Protein AF-A0A8B2NW08-F1 (afdb_monomer_lite)

Structure (mmCIF, N/CA/C/O backbone):
data_AF-A0A8B2NW08-F1
#
_entry.id   AF-A0A8B2NW08-F1
#
loop_
_atom_site.group_PDB
_atom_site.id
_atom_site.type_symbol
_atom_site.label_atom_id
_atom_site.label_alt_id
_atom_site.label_comp_id
_atom_site.label_asym_id
_atom_site.label_entity_id
_atom_site.label_seq_id
_atom_site.pdbx_PDB_ins_code
_atom_site.Cartn_x
_atom_site.Cartn_y
_atom_site.Cartn_z
_atom_site.occupancy
_atom_site.B_iso_or_equiv
_atom_site.auth_seq_id
_atom_site.auth_comp_id
_atom_site.auth_asym_id
_atom_site.auth_atom_id
_atom_site.pdbx_PDB_model_num
ATOM 1 N N . MET A 1 1 ? 3.031 16.429 15.777 1.00 38.69 1 MET A N 1
ATOM 2 C CA . MET A 1 1 ? 2.760 16.915 14.407 1.00 38.69 1 MET A CA 1
ATOM 3 C C . MET A 1 1 ? 1.998 18.223 14.538 1.00 38.69 1 MET A C 1
ATOM 5 O O . MET A 1 1 ? 1.049 18.241 15.316 1.00 38.69 1 MET A O 1
ATOM 9 N N . ALA A 1 2 ? 2.446 19.317 13.915 1.00 30.73 2 ALA A N 1
ATOM 10 C CA . ALA A 1 2 ? 1.766 20.604 14.062 1.00 30.73 2 ALA A CA 1
ATOM 11 C C . ALA A 1 2 ? 0.424 20.598 13.294 1.00 30.73 2 ALA A C 1
ATOM 13 O O . ALA A 1 2 ? 0.295 19.863 12.314 1.00 30.73 2 ALA A O 1
ATOM 14 N N . PRO A 1 3 ? -0.575 21.415 13.675 1.00 35.44 3 PRO A N 1
ATOM 15 C CA . PRO A 1 3 ? -1.883 21.453 13.004 1.00 35.44 3 PRO A CA 1
ATOM 16 C C . PRO A 1 3 ? -1.798 21.727 11.491 1.00 35.44 3 PRO A C 1
ATOM 18 O O . PRO A 1 3 ? -2.549 21.152 10.706 1.00 35.44 3 PRO A O 1
ATOM 21 N N . ALA A 1 4 ? -0.831 22.549 11.067 1.00 31.50 4 ALA A N 1
ATOM 22 C CA . ALA A 1 4 ? -0.558 22.835 9.658 1.00 31.50 4 ALA A CA 1
ATOM 23 C C . ALA A 1 4 ? -0.001 21.617 8.893 1.00 31.50 4 ALA A C 1
ATOM 25 O O . ALA A 1 4 ? -0.299 21.440 7.712 1.00 31.50 4 ALA A O 1
ATOM 26 N N . ASP A 1 5 ? 0.747 20.743 9.572 1.00 31.22 5 ASP A N 1
ATOM 27 C CA . ASP A 1 5 ? 1.263 19.504 8.988 1.00 31.22 5 ASP A CA 1
ATOM 28 C C . ASP A 1 5 ? 0.150 18.472 8.805 1.00 31.22 5 ASP A C 1
ATOM 30 O O . ASP A 1 5 ? 0.181 17.738 7.829 1.00 31.22 5 ASP A O 1
ATOM 34 N N . VAL A 1 6 ? -0.867 18.446 9.678 1.00 34.44 6 VAL A N 1
ATOM 35 C CA . VAL A 1 6 ? -2.047 17.566 9.546 1.00 34.44 6 VAL A CA 1
ATOM 36 C C . VAL A 1 6 ? -2.907 17.971 8.342 1.00 34.44 6 VAL A C 1
ATOM 38 O O . VAL A 1 6 ? -3.336 17.111 7.576 1.00 34.44 6 VAL A O 1
ATOM 41 N N . ALA A 1 7 ? -3.109 19.275 8.122 1.00 36.41 7 ALA A N 1
ATOM 42 C CA . ALA A 1 7 ? -3.845 19.790 6.963 1.00 36.41 7 ALA A CA 1
ATOM 43 C C . ALA A 1 7 ? -3.084 19.560 5.645 1.00 36.41 7 ALA A C 1
ATOM 45 O O . ALA A 1 7 ? -3.667 19.130 4.648 1.00 36.41 7 ALA A O 1
ATOM 46 N N . ARG A 1 8 ? -1.762 19.771 5.655 1.00 37.62 8 ARG A N 1
ATOM 47 C CA . ARG A 1 8 ? -0.881 19.495 4.512 1.00 37.62 8 ARG A CA 1
ATOM 48 C C . ARG A 1 8 ? -0.748 17.993 4.238 1.00 37.62 8 ARG A C 1
ATOM 50 O O . ARG A 1 8 ? -0.695 17.600 3.077 1.00 37.62 8 ARG A O 1
ATOM 57 N N . TRP A 1 9 ? -0.740 17.158 5.280 1.00 39.47 9 TRP A N 1
ATOM 58 C CA . TRP A 1 9 ? -0.785 15.695 5.196 1.00 39.47 9 TRP A CA 1
ATOM 59 C C . TRP A 1 9 ? -2.119 15.214 4.617 1.00 39.47 9 TRP A C 1
ATOM 61 O O . TRP A 1 9 ? -2.099 14.373 3.730 1.00 39.47 9 TRP A O 1
ATOM 71 N N . GLY A 1 10 ? -3.246 15.812 5.022 1.00 53.81 10 GLY A N 1
ATOM 72 C CA . GLY A 1 10 ? -4.583 15.520 4.493 1.00 53.81 10 GLY A CA 1
ATOM 73 C C . GLY A 1 10 ? -4.808 15.955 3.038 1.00 53.81 10 GLY A C 1
ATOM 74 O O . GLY A 1 10 ? -5.428 15.228 2.271 1.00 53.81 10 GLY A O 1
ATOM 75 N N . GLN A 1 11 ? -4.279 17.112 2.620 1.00 50.72 11 GLN A N 1
ATOM 76 C CA . GLN A 1 11 ? -4.339 17.550 1.216 1.00 50.72 11 GLN A CA 1
ATOM 77 C C . GLN A 1 11 ? -3.408 16.734 0.317 1.00 50.72 11 GLN A C 1
ATOM 79 O O . GLN A 1 11 ? -3.780 16.365 -0.793 1.00 50.72 11 GLN A O 1
ATOM 84 N N . ARG A 1 12 ? -2.197 16.429 0.793 1.00 54.41 12 ARG A N 1
ATOM 85 C CA . ARG A 1 12 ? -1.224 15.646 0.029 1.00 54.41 12 ARG A CA 1
ATOM 86 C C . ARG A 1 12 ? -1.639 14.176 -0.065 1.00 54.41 12 ARG A C 1
ATOM 88 O O . ARG A 1 12 ? -1.454 13.593 -1.123 1.00 54.41 12 ARG A O 1
ATOM 95 N N . SER A 1 13 ? -2.257 13.602 0.972 1.00 58.59 13 SER A N 1
ATOM 96 C CA . SER A 1 13 ? -2.839 12.255 0.908 1.00 58.59 13 SER A CA 1
ATOM 97 C C . SER A 1 13 ? -4.054 12.190 -0.014 1.00 58.59 13 SER A C 1
ATOM 99 O O . SER A 1 13 ? -4.146 11.247 -0.788 1.00 58.59 13 SER A O 1
ATOM 101 N N . ALA A 1 14 ? -4.928 13.203 -0.019 1.00 66.62 14 ALA A N 1
ATOM 102 C CA . ALA A 1 14 ? -6.047 13.274 -0.960 1.00 66.62 14 ALA A CA 1
ATOM 103 C C . ALA A 1 14 ? -5.579 13.348 -2.424 1.00 66.62 14 ALA A C 1
ATOM 105 O O . ALA A 1 14 ? -6.162 12.692 -3.282 1.00 66.62 14 ALA A O 1
ATOM 106 N N . LEU A 1 15 ? -4.504 14.095 -2.708 1.00 68.19 15 LEU A N 1
ATOM 107 C CA . LEU A 1 15 ? -3.906 14.145 -4.046 1.00 68.19 15 LEU A CA 1
ATOM 108 C C . LEU A 1 15 ? -3.293 12.798 -4.453 1.00 68.19 15 LEU A C 1
ATOM 110 O O . LEU A 1 15 ? -3.523 12.357 -5.572 1.00 68.19 15 LEU A O 1
ATOM 114 N N . VAL A 1 16 ? -2.576 12.123 -3.547 1.00 76.88 16 VAL A N 1
ATOM 115 C CA . VAL A 1 16 ? -2.022 10.782 -3.814 1.00 76.88 16 VAL A CA 1
ATOM 116 C C . VAL A 1 16 ? -3.133 9.747 -4.025 1.00 76.88 16 VAL A C 1
ATOM 118 O O . VAL A 1 16 ? -3.048 8.941 -4.946 1.00 76.88 16 VAL A O 1
ATOM 121 N N . LEU A 1 17 ? -4.203 9.789 -3.226 1.00 74.00 17 LEU A N 1
ATOM 122 C CA . LEU A 1 17 ? -5.367 8.912 -3.382 1.00 74.00 17 LEU A CA 1
ATOM 123 C C . LEU A 1 17 ? -6.061 9.138 -4.729 1.00 74.00 17 LEU A C 1
ATOM 125 O O . LEU A 1 17 ? -6.296 8.177 -5.454 1.00 74.00 17 LEU A O 1
ATOM 129 N N . ALA A 1 18 ? -6.326 10.397 -5.090 1.00 78.31 18 ALA A N 1
ATOM 130 C CA . ALA A 1 18 ? -6.934 10.746 -6.372 1.00 78.31 18 ALA A CA 1
ATOM 131 C C . ALA A 1 18 ? -6.056 10.320 -7.560 1.00 78.31 18 ALA A C 1
ATOM 133 O O . ALA A 1 18 ? -6.568 9.813 -8.555 1.00 78.31 18 ALA A O 1
ATOM 134 N N . GLU A 1 19 ? -4.734 10.474 -7.448 1.00 82.69 19 GLU A N 1
ATOM 135 C CA . GLU A 1 19 ? -3.788 10.015 -8.465 1.00 82.69 19 GLU A CA 1
ATOM 136 C C . GLU A 1 19 ? -3.782 8.482 -8.585 1.00 82.69 19 GLU A C 1
ATOM 138 O O . GLU A 1 19 ? -3.827 7.945 -9.690 1.00 82.69 19 GLU A O 1
ATOM 143 N N . HIS A 1 20 ? -3.797 7.754 -7.465 1.00 82.69 20 HIS A N 1
ATOM 144 C CA . HIS A 1 20 ? -3.900 6.293 -7.466 1.00 82.69 20 HIS A CA 1
ATOM 145 C C . HIS A 1 20 ? -5.223 5.795 -8.057 1.00 82.69 20 HIS A C 1
ATOM 147 O O . HIS A 1 20 ? -5.230 4.804 -8.792 1.00 82.69 20 HIS A O 1
ATOM 153 N N . GLU A 1 21 ? -6.336 6.462 -7.748 1.00 82.19 21 GLU A N 1
ATOM 154 C CA . GLU A 1 21 ? -7.644 6.156 -8.326 1.00 82.19 21 GLU A CA 1
ATOM 155 C C . GLU A 1 21 ? -7.659 6.391 -9.834 1.00 82.19 21 GLU A C 1
ATOM 157 O O . GLU A 1 21 ? -8.164 5.541 -10.569 1.00 82.19 21 GLU A O 1
ATOM 162 N N . GLU A 1 22 ? -7.068 7.490 -10.305 1.00 85.44 22 GLU A N 1
ATOM 163 C CA . GLU A 1 22 ? -6.968 7.773 -11.735 1.00 85.44 22 GLU A CA 1
ATOM 164 C C . GLU A 1 22 ? -6.144 6.709 -12.457 1.00 85.44 22 GLU A C 1
ATOM 166 O O . GLU A 1 22 ? -6.624 6.107 -13.416 1.00 85.44 22 GLU A O 1
ATOM 171 N N . ILE A 1 23 ? -4.969 6.361 -11.927 1.00 85.94 23 ILE A N 1
ATOM 172 C CA . ILE A 1 23 ? -4.139 5.277 -12.471 1.00 85.94 23 ILE A CA 1
ATOM 173 C C . ILE A 1 23 ? -4.929 3.961 -12.540 1.00 85.94 23 ILE A C 1
ATOM 175 O O . ILE A 1 23 ? -4.839 3.217 -13.522 1.00 85.94 23 ILE A O 1
ATOM 179 N N . ALA A 1 24 ? -5.716 3.651 -11.506 1.00 81.88 24 ALA A N 1
ATOM 180 C CA . ALA A 1 24 ? -6.544 2.452 -11.486 1.00 81.88 24 ALA A CA 1
ATOM 181 C C . ALA A 1 24 ? -7.665 2.496 -12.543 1.00 81.88 24 ALA A C 1
ATOM 183 O O . ALA A 1 24 ? -7.927 1.466 -13.176 1.00 81.88 24 ALA A O 1
ATOM 184 N N . ARG A 1 25 ? -8.297 3.660 -12.766 1.00 84.06 25 ARG A N 1
ATOM 185 C CA . ARG A 1 25 ? -9.305 3.876 -13.820 1.00 84.06 25 ARG A CA 1
ATOM 186 C C . ARG A 1 25 ? -8.709 3.713 -15.214 1.00 84.06 25 ARG A C 1
ATOM 188 O O . ARG A 1 25 ? -9.240 2.938 -16.008 1.00 84.06 25 ARG A O 1
ATOM 195 N N . GLU A 1 26 ? -7.582 4.361 -15.488 1.00 85.81 26 GLU A N 1
ATOM 196 C CA . GLU A 1 26 ? -6.872 4.266 -16.769 1.00 85.81 26 GLU A CA 1
ATOM 197 C C . GLU A 1 26 ? -6.441 2.824 -17.073 1.00 85.81 26 GLU A C 1
ATOM 199 O O . GLU A 1 26 ? -6.591 2.332 -18.193 1.00 85.81 26 GLU A O 1
ATOM 204 N N . ALA A 1 27 ? -5.921 2.106 -16.070 1.00 82.88 27 ALA A N 1
ATOM 205 C CA . ALA A 1 27 ? -5.564 0.697 -16.215 1.00 82.88 27 ALA A CA 1
ATOM 206 C C . ALA A 1 27 ? -6.798 -0.192 -16.458 1.00 82.88 27 ALA A C 1
ATOM 208 O O . ALA A 1 27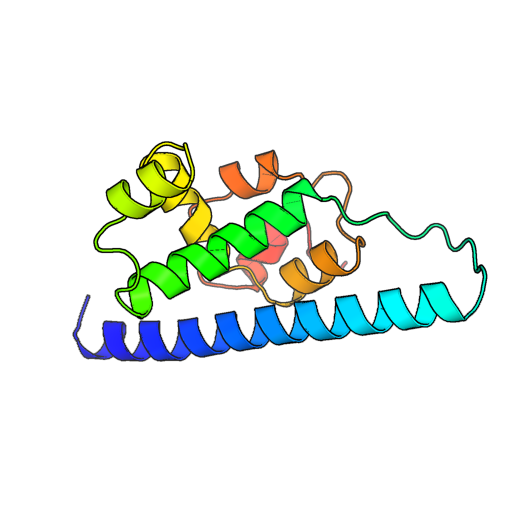 ? -6.711 -1.189 -17.173 1.00 82.88 27 ALA A O 1
ATOM 209 N N . ALA A 1 28 ? -7.953 0.123 -15.866 1.00 83.06 28 ALA A N 1
ATOM 210 C CA . ALA A 1 28 ? -9.198 -0.599 -16.127 1.00 83.06 28 ALA A CA 1
ATOM 211 C C . ALA A 1 28 ? -9.733 -0.344 -17.549 1.00 83.06 28 ALA A C 1
ATOM 213 O O . ALA A 1 28 ? -10.111 -1.310 -18.211 1.00 83.06 28 ALA A O 1
ATOM 214 N N . SER A 1 29 ? -9.697 0.906 -18.037 1.00 82.62 29 SER A N 1
ATOM 215 C CA . SER A 1 29 ? -10.117 1.258 -19.407 1.00 82.62 29 SER A CA 1
ATOM 216 C C . SER A 1 29 ? -9.279 0.524 -20.447 1.00 82.62 29 SER A C 1
ATOM 218 O O . SER A 1 29 ? -9.826 -0.190 -21.284 1.00 82.62 29 SER A O 1
ATOM 220 N N . ARG A 1 30 ? -7.944 0.577 -20.314 1.00 84.69 30 ARG A N 1
ATOM 221 C CA . ARG A 1 30 ? -7.024 -0.117 -21.230 1.00 84.69 30 ARG A CA 1
ATOM 222 C C . ARG A 1 30 ? -7.272 -1.624 -21.284 1.00 84.69 30 ARG A C 1
ATOM 224 O O . ARG A 1 30 ? -7.253 -2.208 -22.360 1.00 84.69 30 ARG A O 1
ATOM 231 N N . ARG A 1 31 ? -7.549 -2.266 -20.141 1.00 79.88 31 ARG A N 1
ATOM 232 C CA . ARG A 1 31 ? -7.900 -3.700 -20.114 1.00 79.88 31 ARG A CA 1
ATOM 233 C C . ARG A 1 31 ? -9.231 -3.984 -20.805 1.00 79.88 31 ARG A C 1
ATOM 235 O O . ARG A 1 31 ? -9.352 -5.001 -21.478 1.00 79.88 31 ARG A O 1
ATOM 242 N N . GLN A 1 32 ? -10.225 -3.112 -20.636 1.00 78.88 32 GLN A N 1
ATOM 243 C CA . GLN A 1 32 ? -11.515 -3.254 -21.308 1.00 78.88 32 GLN A CA 1
ATOM 244 C C . GLN A 1 32 ? -11.382 -3.084 -22.828 1.00 78.88 32 GLN A C 1
ATOM 246 O O . GLN A 1 32 ? -12.022 -3.822 -23.572 1.00 78.88 32 GLN A O 1
ATOM 251 N N . GLU A 1 33 ? -10.564 -2.136 -23.280 1.00 81.12 33 GLU A N 1
ATOM 252 C CA . GLU A 1 33 ? -10.249 -1.912 -24.694 1.00 81.12 33 GLU A CA 1
ATOM 253 C C . GLU A 1 33 ? -9.508 -3.114 -25.292 1.00 81.12 33 GLU A C 1
ATOM 255 O O . GLU A 1 33 ? -9.986 -3.692 -26.264 1.00 81.12 33 GLU A O 1
ATOM 260 N N . ALA A 1 34 ? -8.441 -3.591 -24.641 1.00 76.44 34 ALA A N 1
ATOM 261 C CA . ALA A 1 34 ? -7.700 -4.777 -25.079 1.00 76.44 34 ALA A CA 1
ATOM 262 C C . ALA A 1 34 ? -8.583 -6.039 -25.155 1.00 76.44 34 ALA A C 1
ATOM 264 O O . ALA A 1 34 ? -8.476 -6.818 -26.097 1.00 76.44 34 ALA A O 1
ATOM 265 N N . ALA A 1 35 ? -9.505 -6.224 -24.202 1.00 76.12 35 ALA A N 1
ATOM 266 C CA . ALA A 1 35 ? -10.454 -7.339 -24.222 1.00 76.12 35 ALA A CA 1
ATOM 267 C C . ALA A 1 35 ? -11.478 -7.251 -25.372 1.00 76.12 35 ALA A C 1
ATOM 269 O O . ALA A 1 35 ? -12.029 -8.274 -25.774 1.00 76.12 35 ALA A O 1
ATOM 270 N N . ARG A 1 36 ? -11.761 -6.047 -25.890 1.00 78.81 36 ARG A N 1
ATOM 271 C CA . ARG A 1 36 ? -12.651 -5.841 -27.046 1.00 78.81 36 ARG A CA 1
ATOM 272 C C . ARG A 1 36 ? -11.946 -6.073 -28.379 1.00 78.81 36 ARG A C 1
ATOM 274 O O . ARG A 1 36 ? -12.617 -6.438 -29.338 1.00 78.81 36 ARG A O 1
ATOM 281 N N . GLU A 1 37 ? -10.640 -5.835 -28.441 1.00 74.00 37 GLU A N 1
ATOM 282 C CA . GLU A 1 37 ? -9.885 -5.799 -29.698 1.00 74.00 37 GLU A CA 1
ATOM 283 C C . GLU A 1 37 ? -9.380 -7.175 -30.165 1.00 74.00 37 GLU A C 1
ATOM 285 O O . GLU A 1 37 ? -8.916 -7.289 -31.292 1.00 74.00 37 GLU A O 1
ATOM 290 N N . GLY A 1 38 ? -9.573 -8.235 -29.367 1.00 60.44 38 GLY A N 1
ATOM 291 C CA . GLY A 1 38 ? -9.368 -9.623 -29.796 1.00 60.44 38 GLY A CA 1
ATOM 292 C C . GLY A 1 38 ? -7.908 -9.948 -30.125 1.00 60.44 38 GLY A C 1
ATOM 293 O O . GLY A 1 38 ? -7.522 -9.964 -31.286 1.00 60.44 38 GLY A O 1
ATOM 294 N N . ASP A 1 39 ? -7.138 -10.254 -29.080 1.00 59.22 39 ASP A N 1
ATOM 295 C CA . ASP A 1 39 ? -5.777 -10.808 -29.091 1.00 59.22 39 ASP A CA 1
ATOM 296 C C . ASP A 1 39 ? -4.667 -9.983 -29.768 1.00 59.22 39 ASP A C 1
ATOM 298 O O . ASP A 1 39 ? -4.413 -10.036 -30.969 1.00 59.22 39 ASP A O 1
ATOM 302 N N . VAL A 1 40 ? -3.845 -9.375 -28.910 1.00 52.62 40 VAL A N 1
ATOM 303 C CA . VAL A 1 40 ? -2.395 -9.415 -29.100 1.00 52.62 40 VAL A CA 1
ATOM 304 C C . VAL A 1 40 ? -1.822 -10.114 -27.870 1.00 52.62 40 VAL A C 1
ATOM 306 O O . VAL A 1 40 ? -1.752 -9.508 -26.798 1.00 52.62 40 VAL A O 1
ATOM 309 N N . GLU A 1 41 ? -1.386 -11.371 -28.026 1.00 48.69 41 GLU A N 1
ATOM 310 C CA . GLU A 1 41 ? -0.358 -12.001 -27.182 1.00 48.69 41 GLU A CA 1
ATOM 311 C C . GLU A 1 41 ? 0.926 -11.165 -27.298 1.00 48.69 41 GLU A C 1
ATOM 313 O O . GLU A 1 41 ? 1.910 -11.504 -27.946 1.00 48.69 41 GLU A O 1
ATOM 318 N N . THR A 1 42 ? 0.903 -9.991 -26.688 1.00 48.47 42 THR A N 1
ATOM 319 C CA . THR A 1 42 ? 2.119 -9.428 -26.130 1.00 48.47 42 THR A CA 1
ATOM 320 C C . THR A 1 42 ? 2.393 -10.270 -24.890 1.00 48.47 42 THR A C 1
ATOM 322 O O . THR A 1 42 ? 1.445 -10.726 -24.250 1.00 48.47 42 THR A O 1
ATOM 325 N N . GLU A 1 43 ? 3.655 -10.519 -24.546 1.00 49.12 43 GLU A N 1
ATOM 326 C CA . GLU A 1 43 ? 4.063 -11.039 -23.233 1.00 49.12 43 GLU A CA 1
ATOM 327 C C . GLU A 1 43 ? 3.632 -10.039 -22.137 1.00 49.12 43 GLU A C 1
ATOM 329 O O . GLU A 1 43 ? 4.447 -9.378 -21.494 1.00 49.12 43 GLU A O 1
ATOM 334 N N . GLN A 1 44 ? 2.325 -9.827 -21.984 1.00 51.53 44 GLN A N 1
ATOM 335 C CA . GLN A 1 44 ? 1.734 -8.881 -21.069 1.00 51.53 44 GLN A CA 1
ATOM 336 C C . GLN A 1 44 ? 1.901 -9.503 -19.708 1.00 51.53 44 GLN A C 1
ATOM 338 O O . GLN A 1 44 ? 1.195 -10.438 -19.326 1.00 51.53 44 GLN A O 1
ATOM 343 N N . ALA A 1 45 ? 2.908 -8.996 -19.009 1.00 61.28 45 ALA A N 1
ATOM 344 C CA . ALA A 1 45 ? 3.142 -9.262 -17.615 1.00 61.28 45 ALA A CA 1
ATOM 345 C C . ALA A 1 45 ? 1.794 -9.161 -16.882 1.00 61.28 45 ALA A C 1
ATOM 347 O O . ALA A 1 45 ? 1.178 -8.100 -16.793 1.00 61.28 45 ALA A O 1
ATOM 348 N N . SER A 1 46 ? 1.268 -10.319 -16.483 1.00 70.88 46 SER A N 1
ATOM 349 C CA . SER A 1 46 ? -0.059 -10.402 -15.889 1.00 70.88 46 SER A CA 1
ATOM 350 C C . SER A 1 46 ? -0.015 -9.698 -14.534 1.00 70.88 46 SER A C 1
ATOM 352 O O . SER A 1 46 ? 0.826 -10.052 -13.700 1.00 70.88 46 SER A O 1
ATOM 354 N N . PRO A 1 47 ? -0.876 -8.695 -14.286 1.00 80.75 47 PRO A N 1
ATOM 355 C CA . PRO A 1 47 ? -0.861 -7.980 -13.021 1.00 80.75 47 PRO A CA 1
ATOM 356 C C . PRO A 1 47 ? -1.077 -8.930 -11.845 1.00 80.75 47 PRO A C 1
ATOM 358 O O . PRO A 1 47 ? -2.032 -9.707 -11.848 1.00 80.75 47 PRO A O 1
ATOM 361 N N . ASP A 1 48 ? -0.212 -8.865 -10.829 1.00 88.75 48 ASP A N 1
ATOM 362 C CA . ASP A 1 48 ? -0.355 -9.720 -9.651 1.00 88.75 48 ASP A CA 1
ATOM 363 C C . ASP A 1 48 ? -1.593 -9.266 -8.854 1.00 88.75 48 ASP A C 1
ATOM 365 O O . ASP A 1 48 ? -1.611 -8.149 -8.311 1.00 88.75 48 ASP A O 1
ATOM 369 N N . PRO A 1 49 ? -2.638 -10.109 -8.742 1.00 90.06 49 PRO A N 1
ATOM 370 C CA . PRO A 1 49 ? -3.872 -9.739 -8.060 1.00 90.06 49 PRO A CA 1
ATOM 371 C C . PRO A 1 49 ? -3.648 -9.425 -6.575 1.00 90.06 49 PRO A C 1
ATOM 373 O O . PRO A 1 49 ? -4.394 -8.629 -6.000 1.00 90.06 49 PRO A O 1
ATOM 376 N N . HIS A 1 50 ? -2.613 -9.989 -5.945 1.00 92.62 50 HIS A N 1
ATOM 377 C CA . HIS A 1 50 ? -2.284 -9.706 -4.551 1.00 92.62 50 HIS A CA 1
ATOM 378 C C . HIS A 1 50 ? -1.674 -8.317 -4.383 1.00 92.62 50 HIS A C 1
ATOM 380 O O . HIS A 1 50 ? -2.004 -7.631 -3.415 1.00 92.62 50 HIS A O 1
ATOM 386 N N . LEU A 1 51 ? -0.825 -7.877 -5.319 1.00 93.38 51 LEU A N 1
ATOM 387 C CA . LEU A 1 51 ? -0.279 -6.517 -5.318 1.00 93.38 51 LEU A CA 1
ATOM 388 C C . LEU A 1 51 ? -1.386 -5.486 -5.521 1.00 93.38 51 LEU A C 1
ATOM 390 O O . LEU A 1 51 ? -1.485 -4.529 -4.754 1.00 93.38 51 LEU A O 1
ATOM 394 N N . ILE A 1 52 ? -2.257 -5.717 -6.508 1.00 92.75 52 ILE A N 1
ATOM 395 C CA . ILE A 1 52 ? -3.399 -4.838 -6.780 1.00 92.75 52 ILE A CA 1
ATOM 396 C C . ILE A 1 52 ? -4.300 -4.743 -5.550 1.00 92.75 52 ILE A C 1
ATOM 398 O O . ILE A 1 52 ? -4.671 -3.640 -5.141 1.00 92.75 52 ILE A O 1
ATOM 402 N N . LYS A 1 53 ? -4.642 -5.887 -4.942 1.00 93.81 53 LYS A N 1
ATOM 403 C CA . LYS A 1 53 ? -5.466 -5.920 -3.732 1.00 93.81 53 LYS A CA 1
ATOM 404 C C . LYS A 1 53 ? -4.810 -5.138 -2.599 1.00 93.81 53 LYS A C 1
ATOM 406 O O . LYS A 1 53 ? -5.483 -4.333 -1.969 1.00 93.81 53 LYS A O 1
ATOM 411 N N . LEU A 1 54 ? -3.510 -5.323 -2.379 1.00 94.88 54 LEU A N 1
ATOM 412 C CA . LEU A 1 54 ? -2.783 -4.653 -1.305 1.00 94.88 54 LEU A CA 1
ATOM 413 C C . LEU A 1 54 ? -2.777 -3.127 -1.476 1.00 94.88 54 LEU A C 1
ATOM 415 O O . LEU A 1 54 ? -3.048 -2.408 -0.518 1.00 94.88 54 LEU A O 1
ATOM 419 N N . VAL A 1 55 ? -2.536 -2.631 -2.695 1.00 93.81 55 VAL A N 1
ATOM 420 C CA . VAL A 1 55 ? -2.607 -1.193 -3.002 1.00 93.81 55 VAL A CA 1
ATOM 421 C C . VAL A 1 55 ? -4.034 -0.671 -2.823 1.00 93.81 55 VAL A C 1
ATOM 423 O O . VAL A 1 55 ? -4.239 0.385 -2.229 1.00 93.81 55 VAL A O 1
ATOM 426 N N . ARG A 1 56 ? -5.048 -1.408 -3.285 1.00 93.50 56 ARG A N 1
ATOM 427 C CA . ARG A 1 56 ? -6.451 -1.005 -3.116 1.00 93.50 56 ARG A CA 1
ATOM 428 C C . ARG A 1 56 ? -6.854 -0.943 -1.644 1.00 93.50 56 ARG A C 1
ATOM 430 O O . ARG A 1 56 ? -7.474 0.030 -1.229 1.00 93.50 56 ARG A O 1
ATOM 437 N N . ASP A 1 57 ? -6.502 -1.964 -0.868 1.00 95.81 57 ASP A N 1
ATOM 438 C CA . ASP A 1 57 ? -6.799 -2.043 0.561 1.00 95.81 57 ASP A CA 1
ATOM 439 C C . ASP A 1 57 ? -6.108 -0.905 1.323 1.00 95.81 57 ASP A C 1
ATOM 441 O O . ASP A 1 57 ? -6.741 -0.272 2.162 1.00 95.81 57 ASP A O 1
ATOM 445 N N . ALA A 1 58 ? -4.860 -0.575 0.971 1.00 94.19 58 ALA A N 1
ATOM 446 C CA . ALA A 1 58 ? -4.124 0.551 1.542 1.00 94.19 58 ALA A CA 1
ATOM 447 C C . ALA A 1 58 ? -4.856 1.884 1.365 1.00 94.19 58 ALA A C 1
ATOM 449 O O . ALA A 1 58 ? -5.076 2.607 2.339 1.00 94.19 58 ALA A O 1
ATOM 450 N N . ASN A 1 59 ? -5.257 2.188 0.128 1.00 91.94 59 ASN A N 1
ATOM 451 C CA . ASN A 1 59 ? -5.944 3.434 -0.199 1.00 91.94 59 ASN A CA 1
ATOM 452 C C . ASN A 1 59 ? -7.347 3.480 0.427 1.00 91.94 59 ASN A C 1
ATOM 454 O O . ASN A 1 59 ? -7.694 4.471 1.065 1.00 91.94 59 ASN A O 1
ATOM 458 N N . ARG A 1 60 ? -8.119 2.386 0.341 1.00 93.69 60 ARG A N 1
ATOM 459 C CA . ARG A 1 60 ? -9.457 2.298 0.949 1.00 93.69 60 ARG A CA 1
ATOM 460 C C . ARG A 1 60 ? -9.404 2.493 2.461 1.00 93.69 60 ARG A C 1
ATOM 462 O O . ARG A 1 60 ? -10.162 3.285 2.995 1.00 93.69 60 ARG A O 1
ATOM 469 N N . TRP A 1 61 ? -8.514 1.794 3.163 1.00 95.19 61 TRP A N 1
ATOM 470 C CA . TRP A 1 61 ? -8.436 1.893 4.621 1.00 95.19 61 TRP A CA 1
ATOM 471 C C . TRP A 1 61 ? -7.938 3.260 5.098 1.00 95.19 61 TRP A C 1
ATOM 473 O O . TRP A 1 61 ? -8.366 3.724 6.155 1.00 95.19 61 TRP A O 1
ATOM 483 N N . LEU A 1 62 ? -7.065 3.925 4.330 1.00 91.50 62 LEU A N 1
ATOM 484 C CA . LEU A 1 62 ? -6.692 5.314 4.599 1.00 91.50 62 LEU A CA 1
ATOM 485 C C . LEU A 1 62 ? -7.896 6.251 4.426 1.00 91.50 62 LEU A C 1
ATOM 487 O O . LEU A 1 62 ? -8.118 7.122 5.266 1.00 91.50 62 LEU A O 1
ATOM 491 N N . GLU A 1 63 ? -8.686 6.050 3.374 1.00 90.12 63 GLU A N 1
ATOM 492 C CA . GLU A 1 63 ? -9.899 6.824 3.116 1.00 90.12 63 GLU A CA 1
ATOM 493 C C . GLU A 1 63 ? -10.974 6.587 4.187 1.00 90.12 63 GLU A C 1
ATOM 495 O O . GLU A 1 63 ? -11.581 7.542 4.674 1.00 90.12 63 GLU A O 1
ATOM 500 N N . ASP A 1 64 ? -11.153 5.344 4.642 1.00 91.00 64 ASP A N 1
ATOM 501 C CA . ASP A 1 64 ? -12.073 4.996 5.728 1.00 91.00 64 ASP A CA 1
ATOM 502 C C . ASP A 1 64 ? -11.707 5.729 7.030 1.00 91.00 64 ASP A C 1
ATOM 504 O O . ASP A 1 64 ? -12.588 6.233 7.728 1.00 91.00 64 ASP A O 1
ATOM 508 N N . GLN A 1 65 ? -10.408 5.830 7.344 1.00 89.31 65 GLN A N 1
ATOM 509 C CA . GLN A 1 65 ? -9.914 6.618 8.480 1.00 89.31 65 GLN A CA 1
ATOM 510 C C . GLN A 1 65 ? -10.128 8.121 8.272 1.00 89.31 65 GLN A C 1
ATOM 512 O O . GLN A 1 65 ? -10.545 8.824 9.190 1.00 89.31 65 GLN A O 1
ATOM 517 N N . ARG A 1 66 ? -9.855 8.631 7.066 1.00 87.44 66 ARG A N 1
ATOM 518 C CA . ARG A 1 66 ? -9.950 10.062 6.742 1.00 87.44 66 ARG A CA 1
ATOM 519 C C . ARG A 1 66 ? -11.389 10.576 6.773 1.00 87.44 66 ARG A C 1
ATOM 521 O O . ARG A 1 66 ? -11.632 11.696 7.213 1.00 87.44 66 ARG A O 1
ATOM 528 N N . THR A 1 67 ? -12.326 9.774 6.281 1.00 88.06 67 THR A N 1
ATOM 529 C CA . THR A 1 67 ? -13.758 10.104 6.216 1.00 88.06 67 THR A CA 1
ATOM 530 C C . THR A 1 67 ? -14.494 9.817 7.521 1.00 88.06 67 THR A C 1
ATOM 532 O O . THR A 1 67 ? -15.643 10.225 7.668 1.00 88.06 67 THR A O 1
ATOM 535 N N . GLY A 1 68 ? -13.855 9.117 8.465 1.00 90.56 68 GLY A N 1
ATOM 536 C CA . GLY A 1 68 ? -14.506 8.621 9.676 1.00 90.56 68 GLY A CA 1
ATOM 537 C C . GLY A 1 68 ? -15.438 7.429 9.428 1.00 90.56 68 GLY A C 1
ATOM 538 O O . GLY A 1 68 ? -16.179 7.046 10.329 1.00 90.56 68 GLY A O 1
ATOM 539 N N . SER A 1 69 ? -15.405 6.815 8.236 1.00 91.88 69 SER A N 1
ATOM 540 C CA . SER A 1 69 ? -16.175 5.598 7.918 1.00 91.88 69 SER A CA 1
ATOM 541 C C . SER A 1 69 ? -15.749 4.389 8.762 1.00 91.88 69 SER A C 1
ATOM 543 O O . SER A 1 69 ? -16.527 3.443 8.948 1.00 91.88 69 SER A O 1
ATOM 545 N N . ALA A 1 70 ? -14.521 4.411 9.285 1.00 92.38 70 ALA A N 1
ATOM 546 C CA . ALA A 1 70 ? -14.049 3.500 10.317 1.00 92.38 70 ALA A CA 1
ATOM 547 C C . ALA A 1 70 ? -13.649 4.265 11.583 1.00 92.38 70 ALA A C 1
ATOM 549 O O . ALA A 1 70 ? -12.856 5.202 11.530 1.00 92.38 70 ALA A O 1
ATOM 550 N N . GLU A 1 71 ? -14.137 3.804 12.735 1.00 89.00 71 GLU A N 1
ATOM 551 C CA . GLU A 1 71 ? -13.913 4.472 14.027 1.00 89.00 71 GLU A CA 1
ATOM 552 C C . GLU A 1 71 ? -12.475 4.297 14.539 1.00 89.00 71 GLU A C 1
ATOM 554 O O . GLU A 1 71 ? -11.991 5.067 15.365 1.00 89.00 71 GLU A O 1
ATOM 559 N N . SER A 1 72 ? -11.784 3.248 14.084 1.00 92.88 72 SER A N 1
ATOM 560 C CA . SER A 1 72 ? -10.406 2.942 14.469 1.00 92.88 72 SER A CA 1
ATOM 561 C C . SER A 1 72 ? -9.766 1.918 13.528 1.00 92.88 72 SER A C 1
ATOM 563 O O . SER A 1 72 ? -10.445 1.246 12.749 1.00 92.88 72 SER A O 1
ATOM 565 N N . LEU A 1 73 ? -8.448 1.727 13.641 1.00 92.38 73 LEU A N 1
ATOM 566 C CA . LEU A 1 73 ? -7.751 0.641 12.941 1.00 92.38 73 LEU A CA 1
ATOM 567 C C . LEU A 1 73 ? -8.263 -0.746 13.364 1.00 92.38 73 LEU A C 1
ATOM 569 O O . LEU A 1 73 ? -8.267 -1.667 12.551 1.00 92.38 73 LEU A O 1
ATOM 573 N N . ALA A 1 74 ? -8.713 -0.896 14.615 1.00 95.75 74 ALA A N 1
ATOM 574 C CA . ALA A 1 74 ? -9.295 -2.139 15.121 1.00 95.75 74 ALA A CA 1
ATOM 575 C C . ALA A 1 74 ? -10.655 -2.444 14.474 1.00 95.75 74 ALA A C 1
ATOM 577 O O . ALA A 1 74 ? -10.983 -3.602 14.224 1.00 95.75 74 ALA A O 1
ATOM 578 N N . ASP A 1 75 ? -11.427 -1.410 14.147 1.00 96.31 75 ASP A N 1
ATOM 579 C CA . ASP A 1 75 ? -12.682 -1.562 13.418 1.00 96.31 75 ASP A CA 1
ATOM 580 C C . ASP A 1 75 ? -12.437 -2.031 11.974 1.00 96.31 75 ASP A C 1
ATOM 582 O O . ASP A 1 75 ? -13.048 -3.001 11.524 1.00 96.31 75 ASP A O 1
ATOM 586 N N . ILE A 1 76 ? -11.455 -1.441 11.282 1.00 96.50 76 ILE A N 1
ATOM 587 C CA . ILE A 1 76 ? -11.022 -1.907 9.952 1.00 96.50 76 ILE A CA 1
ATOM 588 C C . ILE A 1 76 ? -10.542 -3.363 10.004 1.00 96.50 76 ILE A C 1
ATOM 590 O O . ILE A 1 76 ? -10.922 -4.173 9.154 1.00 96.50 76 ILE A O 1
ATOM 594 N N . ALA A 1 77 ? -9.727 -3.695 11.007 1.00 96.62 77 ALA A N 1
ATOM 595 C CA . ALA A 1 77 ? -9.190 -5.031 11.245 1.00 96.62 77 ALA A CA 1
ATOM 596 C C . ALA A 1 77 ? -10.318 -6.064 11.399 1.00 96.62 77 ALA A C 1
ATOM 598 O O . ALA A 1 77 ? -10.359 -7.056 10.669 1.00 9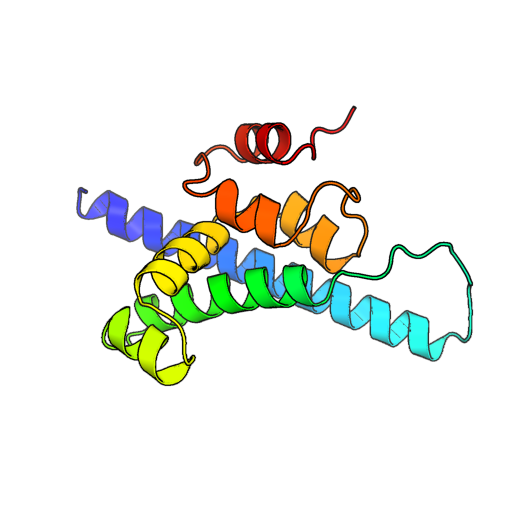6.62 77 ALA A O 1
ATOM 599 N N . ARG A 1 78 ? -11.303 -5.763 12.256 1.00 97.06 78 ARG A N 1
ATOM 600 C CA . ARG A 1 78 ? -12.504 -6.581 12.468 1.00 97.06 78 ARG A CA 1
ATOM 601 C C . ARG A 1 78 ? -13.309 -6.777 11.182 1.00 97.06 78 ARG A C 1
ATOM 603 O O . ARG A 1 78 ? -13.659 -7.908 10.865 1.00 97.06 78 ARG A O 1
ATOM 610 N N . ARG A 1 79 ? -13.592 -5.701 10.434 1.00 95.75 79 ARG A N 1
ATOM 611 C CA . ARG A 1 79 ? -14.362 -5.759 9.173 1.00 95.75 79 ARG A CA 1
ATOM 612 C C . ARG A 1 79 ? -13.641 -6.557 8.082 1.00 95.75 79 ARG A C 1
ATOM 614 O O . ARG A 1 79 ? -14.291 -7.172 7.245 1.00 95.75 79 ARG A O 1
ATOM 621 N N . SER A 1 80 ? -12.308 -6.536 8.094 1.00 93.31 80 SER A N 1
ATOM 622 C CA . SER A 1 80 ? -11.468 -7.142 7.054 1.00 93.31 80 SER A CA 1
ATOM 623 C C . SER A 1 80 ? -10.921 -8.528 7.425 1.00 93.31 80 SER A C 1
ATOM 625 O O . SER A 1 80 ? -10.280 -9.158 6.588 1.00 93.31 80 SER A O 1
ATOM 627 N N . GLY A 1 81 ? -11.149 -9.002 8.656 1.00 96.06 81 GLY A N 1
ATOM 628 C CA . GLY A 1 81 ? -10.668 -10.302 9.137 1.00 96.06 81 GLY A CA 1
ATOM 629 C C . GLY A 1 81 ? -9.143 -10.392 9.277 1.00 96.06 81 GLY A C 1
ATOM 630 O O . GLY A 1 81 ? -8.573 -11.455 9.046 1.00 96.06 81 GLY A O 1
ATOM 631 N N . VAL A 1 82 ? -8.476 -9.284 9.609 1.00 95.69 82 VAL A N 1
ATOM 632 C CA . VAL A 1 82 ? -7.011 -9.206 9.778 1.00 95.69 82 VAL A CA 1
ATOM 633 C C . VAL A 1 82 ? -6.657 -8.521 11.094 1.00 95.69 82 VAL A C 1
ATOM 635 O O . VAL A 1 82 ? -7.515 -7.915 11.724 1.00 95.69 82 VAL A O 1
ATOM 638 N N . ASP A 1 83 ? -5.386 -8.547 11.492 1.00 96.12 83 ASP A N 1
ATOM 639 C CA . ASP A 1 83 ? -4.929 -7.836 12.689 1.00 96.12 83 ASP A CA 1
ATOM 640 C C . ASP A 1 83 ? -4.771 -6.326 12.463 1.00 96.12 83 ASP A C 1
ATOM 642 O O . ASP A 1 83 ? -4.363 -5.872 11.391 1.00 96.12 83 ASP A O 1
ATOM 646 N N . ALA A 1 84 ? -4.953 -5.529 13.519 1.00 93.19 84 ALA A N 1
ATOM 647 C CA . ALA A 1 84 ? -4.730 -4.078 13.475 1.00 93.19 84 ALA A CA 1
ATOM 648 C C . ALA A 1 84 ? -3.300 -3.700 13.034 1.00 93.19 84 ALA A C 1
ATOM 650 O O . ALA A 1 84 ? -3.096 -2.684 12.369 1.00 93.19 84 ALA A O 1
ATOM 651 N N . ALA A 1 85 ? -2.306 -4.544 13.334 1.00 93.31 85 ALA A N 1
ATOM 652 C CA . ALA A 1 85 ? -0.938 -4.365 12.852 1.00 93.31 85 ALA A CA 1
ATOM 653 C C . ALA A 1 85 ? -0.822 -4.545 11.324 1.00 93.31 85 ALA A C 1
ATOM 655 O O . ALA A 1 85 ? -0.042 -3.844 10.680 1.00 93.31 85 ALA A O 1
ATOM 656 N N . VAL A 1 86 ? -1.608 -5.455 10.732 1.00 94.44 86 VAL A N 1
ATOM 657 C CA . VAL A 1 86 ? -1.695 -5.628 9.272 1.00 94.44 86 VAL A CA 1
ATOM 658 C C . VAL A 1 86 ? -2.352 -4.407 8.642 1.00 94.44 86 VAL A C 1
ATOM 660 O O . VAL A 1 86 ? -1.832 -3.899 7.650 1.00 94.44 86 VAL A O 1
ATOM 663 N N . VAL A 1 87 ? -3.431 -3.895 9.242 1.00 95.56 87 VAL A N 1
ATOM 664 C CA . VAL A 1 87 ? -4.091 -2.663 8.783 1.00 95.56 87 VAL A CA 1
ATOM 665 C C . VAL A 1 87 ? -3.112 -1.495 8.782 1.00 95.56 87 VAL A C 1
ATOM 667 O O . VAL A 1 87 ? -2.930 -0.856 7.750 1.00 95.56 87 VAL A O 1
ATOM 670 N N . SER A 1 88 ? -2.426 -1.263 9.904 1.00 93.00 88 SER A N 1
ATOM 671 C CA . SER A 1 88 ? -1.455 -0.173 10.049 1.00 93.00 88 SER A CA 1
ATOM 672 C C . SER A 1 88 ? -0.345 -0.239 8.991 1.00 93.00 88 SER A C 1
ATOM 674 O O . SER A 1 88 ? -0.098 0.740 8.284 1.00 93.00 88 SER A O 1
ATOM 676 N N . ARG A 1 89 ? 0.269 -1.418 8.795 1.00 93.81 89 ARG A N 1
ATOM 677 C CA . ARG A 1 89 ? 1.292 -1.611 7.752 1.00 93.81 89 ARG A CA 1
ATOM 678 C C . ARG A 1 89 ? 0.742 -1.378 6.347 1.00 93.81 89 ARG A C 1
ATOM 680 O O . ARG A 1 89 ? 1.419 -0.776 5.523 1.00 93.81 89 ARG A O 1
ATOM 687 N N . THR A 1 90 ? -0.473 -1.845 6.079 1.00 95.38 90 THR A N 1
ATOM 688 C CA . THR A 1 90 ? -1.089 -1.734 4.753 1.00 95.38 90 THR A CA 1
ATOM 689 C C . THR A 1 90 ? -1.452 -0.290 4.432 1.00 95.38 90 THR A C 1
ATOM 691 O O . THR A 1 90 ? -1.129 0.165 3.346 1.00 95.38 90 THR A O 1
ATOM 694 N N . ILE A 1 91 ? -2.007 0.475 5.378 1.00 93.62 91 ILE A N 1
ATOM 695 C CA . ILE A 1 91 ? -2.245 1.920 5.206 1.00 93.62 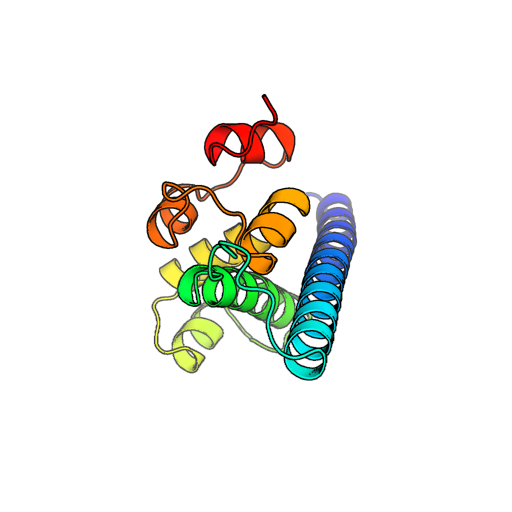91 ILE A CA 1
ATOM 696 C C . ILE A 1 91 ? -0.943 2.655 4.855 1.00 93.62 91 ILE A C 1
ATOM 698 O O . ILE A 1 91 ? -0.950 3.559 4.022 1.00 93.62 91 ILE A O 1
ATOM 702 N N . GLY A 1 92 ? 0.196 2.227 5.409 1.00 91.50 92 GLY A N 1
ATOM 703 C CA . GLY A 1 92 ? 1.516 2.760 5.058 1.00 91.50 92 GLY A CA 1
ATOM 704 C C . GLY A 1 92 ? 1.903 2.614 3.578 1.00 91.50 92 GLY A C 1
ATOM 705 O O . GLY A 1 92 ? 2.810 3.304 3.127 1.00 91.50 92 GLY A O 1
ATOM 706 N N . LEU A 1 93 ? 1.224 1.764 2.804 1.00 93.56 93 LEU A N 1
ATOM 707 C CA . LEU A 1 93 ? 1.434 1.621 1.359 1.00 93.56 93 LEU A CA 1
ATOM 708 C C . LEU A 1 93 ? 0.629 2.632 0.532 1.00 93.56 93 LEU A C 1
ATOM 710 O O . LEU A 1 93 ? 0.887 2.783 -0.658 1.00 93.56 93 LEU A O 1
ATOM 714 N N . ALA A 1 94 ? -0.307 3.366 1.137 1.00 91.75 94 ALA A N 1
ATOM 715 C CA . ALA A 1 94 ? -1.077 4.396 0.440 1.00 91.75 94 ALA A CA 1
ATOM 716 C C . ALA A 1 94 ? -0.219 5.608 0.029 1.00 91.75 94 ALA A C 1
ATOM 718 O O . ALA A 1 94 ? -0.657 6.419 -0.774 1.00 91.75 94 ALA A O 1
ATOM 719 N N . ILE A 1 95 ? 1.010 5.725 0.549 1.00 88.81 95 ILE A N 1
ATOM 720 C CA . ILE A 1 95 ? 1.976 6.770 0.170 1.00 88.81 95 ILE A CA 1
ATOM 721 C C . ILE A 1 95 ? 2.963 6.323 -0.919 1.00 88.81 95 ILE A C 1
ATOM 723 O O . ILE A 1 95 ? 3.981 6.991 -1.120 1.00 88.81 95 ILE A O 1
ATOM 727 N N . LEU A 1 96 ? 2.711 5.179 -1.566 1.00 91.50 96 LEU A N 1
ATOM 728 C CA . LEU A 1 96 ? 3.532 4.694 -2.673 1.00 91.50 96 LEU A CA 1
ATOM 729 C C . LEU A 1 96 ? 3.652 5.744 -3.783 1.00 91.50 96 LEU A C 1
ATOM 731 O O . LEU A 1 96 ? 2.735 6.518 -4.035 1.00 91.50 96 LEU A O 1
ATOM 7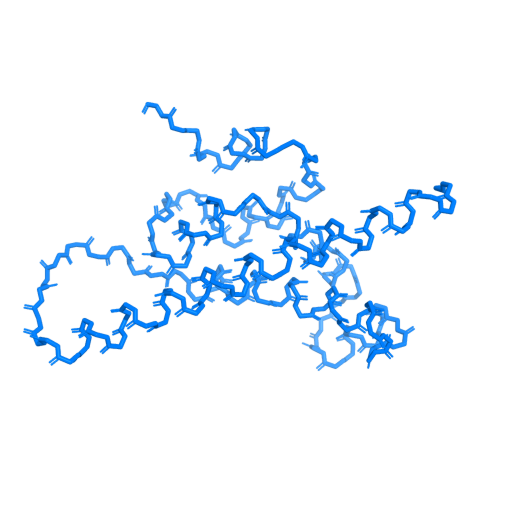35 N N . ALA A 1 97 ? 4.796 5.750 -4.459 1.00 89.88 97 ALA A N 1
ATOM 736 C CA . ALA A 1 97 ? 5.018 6.602 -5.606 1.00 89.88 97 ALA A CA 1
ATOM 737 C C . ALA A 1 97 ? 4.045 6.203 -6.734 1.00 89.88 97 ALA A C 1
ATOM 739 O O . ALA A 1 97 ? 3.921 5.006 -7.032 1.00 89.88 97 ALA A O 1
ATOM 740 N N . PRO A 1 98 ? 3.416 7.175 -7.411 1.00 87.56 98 PRO A N 1
ATOM 741 C CA . PRO A 1 98 ? 2.446 6.912 -8.471 1.00 87.56 98 PRO A CA 1
ATOM 742 C C . PRO A 1 98 ? 2.997 6.024 -9.590 1.00 87.56 98 PRO A C 1
ATOM 744 O O . PRO A 1 98 ? 2.309 5.129 -10.069 1.00 87.56 98 PRO A O 1
ATOM 747 N N . ASP A 1 99 ? 4.271 6.192 -9.956 1.00 86.75 99 ASP A N 1
ATOM 748 C CA . ASP A 1 99 ? 4.937 5.359 -10.966 1.00 86.75 99 ASP A CA 1
ATOM 749 C C . ASP A 1 99 ? 5.004 3.874 -10.561 1.00 86.75 99 ASP A C 1
ATOM 751 O O . ASP A 1 99 ? 4.894 2.991 -11.417 1.00 86.75 99 ASP A O 1
ATOM 755 N N . ILE A 1 100 ? 5.126 3.577 -9.263 1.00 89.81 100 ILE A N 1
ATOM 756 C CA . ILE A 1 100 ? 5.136 2.205 -8.734 1.00 89.81 100 ILE A CA 1
ATOM 757 C C . ILE A 1 100 ? 3.722 1.631 -8.770 1.00 89.81 100 ILE A C 1
ATOM 759 O O . ILE A 1 100 ? 3.534 0.500 -9.215 1.00 89.81 100 ILE A O 1
ATOM 763 N N . VAL A 1 101 ? 2.722 2.419 -8.365 1.00 91.56 101 VAL A N 1
ATOM 764 C CA . VAL A 1 101 ? 1.311 2.022 -8.464 1.00 91.56 101 VAL A CA 1
ATOM 765 C C . VAL A 1 101 ? 0.927 1.765 -9.918 1.00 91.56 101 VAL A C 1
ATOM 767 O O . VAL A 1 101 ? 0.362 0.714 -10.209 1.00 91.56 101 VAL A O 1
ATOM 770 N N . ARG A 1 102 ? 1.309 2.645 -10.849 1.00 89.31 102 ARG A N 1
ATOM 771 C CA . ARG A 1 102 ? 1.092 2.462 -12.291 1.00 89.31 102 ARG A CA 1
ATOM 772 C C . ARG A 1 102 ? 1.748 1.190 -12.793 1.00 89.31 102 ARG A C 1
ATOM 774 O O . ARG A 1 102 ? 1.106 0.407 -13.475 1.00 89.31 102 ARG A O 1
ATOM 781 N N . THR A 1 103 ? 2.991 0.947 -12.403 1.00 90.31 103 THR A N 1
ATOM 782 C CA . THR A 1 103 ? 3.715 -0.268 -12.780 1.00 90.31 103 THR A CA 1
ATOM 783 C C . THR A 1 103 ? 3.015 -1.537 -12.282 1.00 90.31 103 THR A C 1
ATOM 785 O O . THR A 1 103 ? 2.866 -2.478 -13.054 1.00 90.31 103 THR A O 1
ATOM 788 N N . ILE A 1 104 ? 2.524 -1.545 -11.037 1.00 91.44 104 ILE A N 1
ATOM 789 C CA . ILE A 1 104 ? 1.745 -2.658 -10.467 1.00 91.44 104 ILE A CA 1
ATOM 790 C C . ILE A 1 104 ? 0.418 -2.851 -11.209 1.00 91.44 104 ILE A C 1
ATOM 792 O O . ILE A 1 104 ? 0.044 -3.972 -11.546 1.00 91.44 104 ILE A O 1
ATOM 796 N N . MET A 1 105 ? -0.318 -1.765 -11.453 1.00 89.81 105 MET A N 1
ATOM 797 C CA . MET A 1 105 ? -1.615 -1.829 -12.127 1.00 89.81 105 MET A CA 1
ATOM 798 C C . MET A 1 105 ? -1.451 -2.266 -13.587 1.0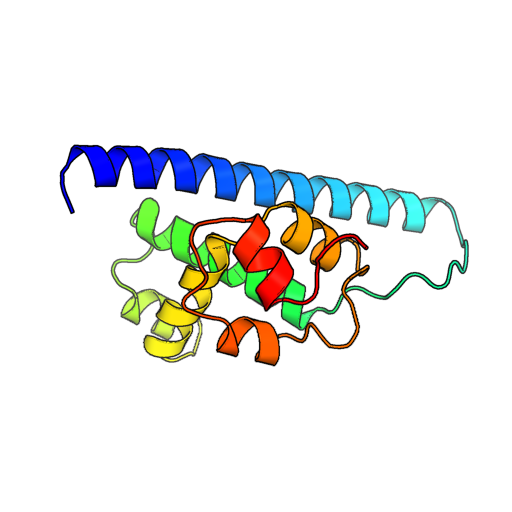0 89.81 105 MET A C 1
ATOM 800 O O . MET A 1 105 ? -2.236 -3.074 -14.072 1.00 89.81 105 MET A O 1
ATOM 804 N N . ASP A 1 106 ? -0.402 -1.818 -14.266 1.00 86.62 106 ASP A N 1
ATOM 805 C CA . ASP A 1 106 ? -0.076 -2.230 -15.633 1.00 86.62 106 ASP A CA 1
ATOM 806 C C . ASP A 1 106 ? 0.463 -3.665 -15.715 1.00 86.62 106 ASP A C 1
ATOM 808 O O . ASP A 1 106 ? 0.676 -4.168 -16.811 1.00 86.62 106 ASP A O 1
ATOM 812 N N . GLY A 1 107 ? 0.739 -4.307 -14.577 1.00 88.38 107 GLY A N 1
ATOM 813 C CA . GLY A 1 107 ? 1.371 -5.621 -14.527 1.00 88.38 107 GLY A CA 1
ATOM 814 C C . GLY A 1 107 ? 2.860 -5.618 -14.860 1.00 88.38 107 GLY A C 1
ATOM 815 O O . GLY A 1 107 ? 3.491 -6.664 -14.844 1.00 88.38 107 GLY A O 1
ATOM 816 N N . ARG A 1 108 ? 3.460 -4.445 -15.087 1.00 88.50 108 ARG A N 1
ATOM 817 C CA . ARG A 1 108 ? 4.865 -4.261 -15.483 1.00 88.50 108 ARG A CA 1
ATOM 818 C C . ARG A 1 108 ? 5.846 -4.321 -14.308 1.00 88.50 108 ARG A C 1
ATOM 820 O O . ARG A 1 108 ? 7.000 -3.920 -14.456 1.00 88.50 108 ARG A O 1
ATOM 827 N N . GLN A 1 109 ? 5.406 -4.751 -13.124 1.00 86.75 109 GLN A N 1
ATOM 828 C CA . GLN A 1 109 ? 6.285 -4.868 -11.965 1.00 86.75 109 GLN A CA 1
ATOM 829 C C . GLN A 1 109 ? 7.408 -5.887 -12.200 1.00 86.75 109 GLN A C 1
ATOM 831 O O . GLN A 1 109 ? 7.178 -6.930 -12.812 1.00 86.75 109 GLN A O 1
ATOM 836 N N . PRO A 1 110 ? 8.624 -5.634 -11.681 1.00 86.88 110 PRO A N 1
ATOM 837 C CA . PRO A 1 110 ? 9.674 -6.633 -11.713 1.00 86.88 110 PRO A CA 1
ATOM 838 C C . PRO A 1 110 ? 9.241 -7.847 -10.870 1.00 86.88 110 PRO A C 1
ATOM 840 O O . PRO A 1 110 ? 8.615 -7.655 -9.825 1.00 86.88 110 PRO A O 1
ATOM 843 N N . PRO A 1 111 ? 9.627 -9.085 -11.233 1.00 85.06 111 PRO A N 1
ATOM 844 C CA . PRO A 1 111 ? 9.253 -10.293 -10.484 1.00 85.06 111 PRO A CA 1
ATOM 845 C C . PRO A 1 111 ? 9.652 -10.270 -8.999 1.00 85.06 111 PRO A C 1
ATOM 847 O O . PRO A 1 111 ? 9.037 -10.931 -8.168 1.00 85.06 111 PRO A O 1
ATOM 850 N N . ALA A 1 112 ? 10.679 -9.488 -8.650 1.00 86.56 112 ALA A N 1
ATOM 851 C CA . ALA A 1 112 ? 11.124 -9.294 -7.272 1.00 86.56 112 ALA A CA 1
ATOM 852 C C . ALA A 1 112 ? 10.165 -8.429 -6.425 1.00 86.56 112 ALA A C 1
ATOM 854 O O . ALA A 1 112 ? 10.230 -8.468 -5.193 1.00 86.56 112 ALA A O 1
ATOM 855 N N . LEU A 1 113 ? 9.279 -7.645 -7.053 1.00 89.81 113 LEU A N 1
ATOM 856 C CA . LEU A 1 113 ? 8.286 -6.829 -6.362 1.00 89.81 113 LEU A CA 1
ATOM 857 C C . LEU A 1 113 ? 7.034 -7.660 -6.076 1.00 89.81 113 LEU A C 1
ATOM 859 O O . LEU A 1 113 ? 6.058 -7.622 -6.814 1.00 89.81 113 LEU A O 1
ATOM 863 N N . THR A 1 114 ? 7.069 -8.407 -4.976 1.00 90.94 114 THR A N 1
ATOM 864 C CA . THR A 1 114 ? 5.941 -9.218 -4.499 1.00 90.94 114 THR A CA 1
ATOM 865 C C . THR A 1 114 ? 5.135 -8.491 -3.420 1.00 90.94 114 THR A C 1
ATOM 867 O O . THR A 1 114 ? 5.609 -7.536 -2.798 1.00 90.94 114 THR A O 1
ATOM 870 N N . ALA A 1 115 ? 3.914 -8.962 -3.139 1.00 90.81 115 ALA A N 1
ATOM 871 C CA . ALA A 1 115 ? 3.097 -8.419 -2.048 1.00 90.81 115 ALA A CA 1
ATOM 872 C C . ALA A 1 115 ? 3.807 -8.509 -0.688 1.00 90.81 115 ALA A C 1
ATOM 874 O O . ALA A 1 115 ? 3.676 -7.618 0.149 1.00 90.81 115 ALA A O 1
ATOM 875 N N . GLU A 1 116 ? 4.598 -9.562 -0.487 1.00 90.94 116 GLU A N 1
ATOM 876 C CA . GLU A 1 116 ? 5.420 -9.712 0.708 1.00 90.94 116 GLU A CA 1
ATOM 877 C C . GLU A 1 116 ? 6.549 -8.680 0.753 1.00 90.94 116 GLU A C 1
ATOM 879 O O . GLU A 1 116 ? 6.748 -8.025 1.777 1.00 90.94 116 GLU A O 1
ATOM 884 N N . ARG A 1 117 ? 7.220 -8.441 -0.380 1.00 91.44 117 ARG A N 1
ATOM 885 C CA . ARG A 1 117 ? 8.264 -7.418 -0.478 1.00 91.44 117 ARG A CA 1
ATOM 886 C C . ARG A 1 117 ? 7.726 -6.015 -0.192 1.00 91.44 117 ARG A C 1
ATOM 888 O O . ARG A 1 117 ? 8.385 -5.261 0.521 1.00 91.44 117 ARG A O 1
ATOM 895 N N . LEU A 1 118 ? 6.530 -5.679 -0.686 1.00 92.00 118 LEU A N 1
ATOM 896 C CA . LEU A 1 118 ? 5.865 -4.411 -0.361 1.00 92.00 118 LEU A CA 1
ATOM 897 C C . LEU A 1 118 ? 5.580 -4.287 1.137 1.00 92.00 118 LEU A C 1
ATOM 899 O O . LEU A 1 118 ? 5.917 -3.268 1.734 1.00 92.00 118 LEU A O 1
ATOM 903 N N . ARG A 1 119 ? 5.011 -5.324 1.767 1.00 91.06 119 ARG A N 1
ATOM 904 C CA . ARG A 1 119 ? 4.727 -5.312 3.213 1.00 91.06 119 ARG A CA 1
ATOM 905 C C . ARG A 1 119 ? 5.986 -5.105 4.054 1.00 91.06 119 ARG A C 1
ATOM 907 O O . ARG A 1 119 ? 5.938 -4.365 5.032 1.00 91.06 119 ARG A O 1
ATOM 914 N N . GLN A 1 120 ? 7.098 -5.726 3.666 1.00 91.25 120 GLN A N 1
ATOM 915 C CA . GLN A 1 120 ? 8.388 -5.593 4.350 1.00 91.25 120 GLN A CA 1
ATOM 916 C C . GLN A 1 120 ? 9.059 -4.231 4.134 1.00 91.25 120 GLN A C 1
ATOM 918 O O . GLN A 1 120 ? 9.904 -3.832 4.930 1.00 91.25 120 GLN A O 1
ATOM 923 N N . ALA A 1 121 ? 8.707 -3.509 3.068 1.00 90.25 121 ALA A N 1
ATOM 924 C CA . ALA A 1 121 ? 9.283 -2.199 2.772 1.00 90.25 121 ALA A CA 1
ATOM 925 C C . ALA A 1 121 ? 8.732 -1.069 3.663 1.00 90.25 121 ALA A C 1
ATOM 927 O O . ALA A 1 121 ? 9.286 0.035 3.652 1.00 90.25 121 ALA A O 1
ATOM 928 N N . VAL A 1 122 ? 7.663 -1.338 4.422 1.00 89.94 122 VAL A N 1
ATOM 929 C CA . VAL A 1 122 ? 7.029 -0.400 5.356 1.00 89.94 122 VAL A CA 1
ATOM 930 C C . VAL A 1 122 ? 7.832 -0.330 6.668 1.00 89.94 122 VAL A C 1
ATOM 932 O O . VAL A 1 122 ? 8.128 -1.379 7.241 1.00 89.94 122 VAL A O 1
ATOM 935 N N . PRO A 1 123 ? 8.149 0.872 7.196 1.00 90.38 123 PRO A N 1
ATOM 936 C CA . PRO A 1 123 ? 7.718 2.191 6.724 1.00 90.38 123 PRO A CA 1
ATOM 937 C C . PRO A 1 123 ? 8.458 2.655 5.464 1.00 90.38 123 PRO A C 1
ATOM 939 O O . PRO A 1 123 ? 9.6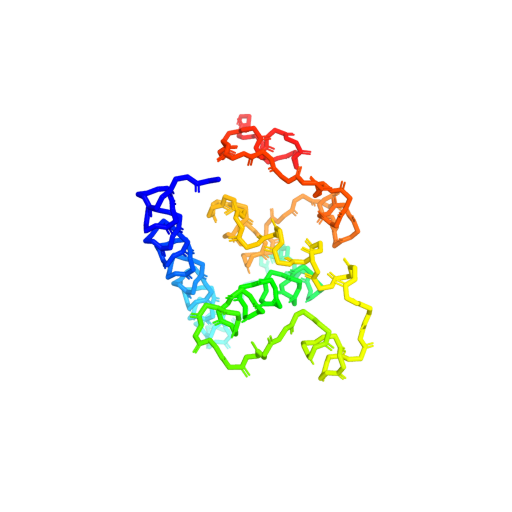88 2.597 5.386 1.00 90.38 123 PRO A O 1
ATOM 942 N N . LEU A 1 124 ? 7.693 3.154 4.489 1.00 86.75 124 LEU A N 1
ATOM 943 C CA . LEU A 1 124 ? 8.231 3.695 3.244 1.00 86.75 124 LEU A CA 1
ATOM 944 C C . LEU A 1 124 ? 8.833 5.093 3.467 1.00 86.75 124 LEU A C 1
ATOM 946 O O . LEU A 1 124 ? 8.293 5.871 4.258 1.00 86.75 124 LEU A O 1
ATOM 950 N N . PRO A 1 125 ? 9.929 5.435 2.768 1.00 87.62 125 PRO A N 1
ATOM 951 C CA . PRO A 1 125 ? 10.438 6.799 2.763 1.00 87.62 125 PRO A CA 1
ATOM 952 C C . PRO A 1 125 ? 9.413 7.758 2.144 1.00 87.62 125 PRO A C 1
ATOM 954 O O . PRO A 1 125 ? 8.623 7.373 1.281 1.00 87.62 125 PRO A O 1
ATOM 957 N N . LEU A 1 126 ? 9.431 9.027 2.559 1.00 83.44 126 LEU A N 1
ATOM 958 C CA . LEU A 1 126 ? 8.524 10.046 2.011 1.00 83.44 126 LEU A CA 1
ATOM 959 C C . LEU A 1 126 ? 8.928 10.499 0.598 1.00 83.44 126 LEU A C 1
ATOM 961 O O . LEU A 1 126 ? 8.085 11.008 -0.142 1.00 83.44 126 LEU A O 1
ATOM 965 N N . GLY A 1 127 ? 10.205 10.347 0.233 1.00 85.00 127 GLY A N 1
ATOM 966 C CA . GLY A 1 127 ? 10.715 10.666 -1.097 1.00 85.00 127 GLY A CA 1
ATOM 967 C C . GLY A 1 127 ? 10.400 9.557 -2.099 1.00 85.00 127 GLY A C 1
ATOM 968 O O . GLY A 1 127 ? 10.787 8.410 -1.900 1.00 85.00 127 GLY A O 1
ATOM 969 N N . TRP A 1 128 ? 9.735 9.885 -3.206 1.00 89.12 128 TRP A N 1
ATOM 970 C CA . TRP A 1 128 ? 9.374 8.897 -4.230 1.00 89.12 128 TRP A CA 1
ATOM 971 C C . TRP A 1 128 ? 10.582 8.257 -4.922 1.00 89.12 128 TRP A C 1
ATOM 973 O O . TRP A 1 128 ? 10.550 7.060 -5.191 1.00 89.12 128 TRP A O 1
ATOM 983 N N . SER A 1 129 ? 11.668 9.005 -5.147 1.00 85.19 129 SER A N 1
ATOM 984 C CA . SER A 1 129 ? 12.913 8.436 -5.684 1.00 85.19 129 SER A CA 1
ATOM 985 C C . SER A 1 129 ? 13.497 7.373 -4.748 1.00 85.19 129 SER A C 1
ATOM 987 O O . SER A 1 129 ? 13.870 6.294 -5.195 1.00 85.19 129 SER A O 1
ATOM 989 N N . GLU A 1 130 ? 13.475 7.626 -3.436 1.00 85.81 130 GLU A N 1
ATOM 990 C CA . GLU A 1 130 ? 13.932 6.671 -2.417 1.00 85.81 130 GLU A CA 1
ATOM 991 C C . GLU A 1 130 ? 13.025 5.432 -2.354 1.00 85.81 130 GLU A C 1
ATOM 993 O O . GLU A 1 130 ? 13.493 4.316 -2.120 1.00 85.81 130 GLU A O 1
ATOM 998 N N . GLN A 1 131 ? 11.716 5.601 -2.580 1.00 89.44 131 GLN A N 1
ATOM 999 C CA . GLN A 1 131 ? 10.795 4.469 -2.690 1.00 89.44 131 GLN A CA 1
ATOM 1000 C C . GLN A 1 131 ? 11.105 3.617 -3.922 1.00 89.44 131 GLN A C 1
ATOM 1002 O O . GLN A 1 131 ? 11.124 2.390 -3.817 1.00 89.44 131 GLN A O 1
ATOM 1007 N N . ALA A 1 132 ? 11.366 4.255 -5.067 1.00 86.94 132 ALA A N 1
ATOM 1008 C CA . ALA A 1 132 ? 11.715 3.558 -6.297 1.00 86.94 132 ALA A CA 1
ATOM 1009 C C . ALA A 1 132 ? 13.013 2.758 -6.129 1.00 86.94 132 ALA A C 1
ATOM 1011 O O . ALA A 1 132 ? 13.037 1.572 -6.445 1.00 86.94 132 ALA A O 1
ATOM 1012 N N . GLU A 1 133 ? 14.049 3.350 -5.535 1.00 87.88 133 GLU A N 1
ATOM 1013 C CA . GLU A 1 133 ? 15.300 2.651 -5.221 1.00 87.88 133 GLU A CA 1
ATOM 1014 C C . GLU A 1 133 ? 15.077 1.460 -4.283 1.00 87.88 133 GLU A C 1
ATOM 1016 O O . GLU A 1 133 ? 15.507 0.341 -4.576 1.00 87.88 133 GLU A O 1
ATOM 1021 N N . ARG A 1 134 ? 14.338 1.658 -3.184 1.00 88.56 134 ARG A N 1
ATOM 1022 C CA . ARG A 1 134 ? 14.060 0.598 -2.201 1.00 88.56 134 ARG A CA 1
ATOM 1023 C C . ARG A 1 134 ? 13.290 -0.581 -2.801 1.00 88.56 134 ARG A C 1
ATOM 1025 O O . ARG A 1 134 ? 13.491 -1.724 -2.381 1.00 88.56 134 ARG A O 1
ATOM 1032 N N . LEU A 1 135 ? 12.402 -0.306 -3.754 1.00 88.31 135 LEU A N 1
ATOM 1033 C CA . LEU A 1 135 ? 11.541 -1.297 -4.399 1.00 88.31 135 LEU A CA 1
ATOM 1034 C C . LEU A 1 135 ? 12.103 -1.812 -5.733 1.00 88.31 135 LEU A C 1
ATOM 1036 O O . LEU A 1 135 ? 11.436 -2.601 -6.400 1.00 88.31 135 LEU A O 1
ATOM 1040 N N . GLY A 1 136 ? 13.327 -1.416 -6.103 1.00 81.94 136 GLY A N 1
ATOM 1041 C CA . GLY A 1 136 ? 13.984 -1.874 -7.330 1.00 81.94 136 GLY A CA 1
ATOM 1042 C C . GLY A 1 136 ? 13.322 -1.359 -8.612 1.00 81.94 136 GLY A C 1
ATOM 1043 O O . GLY A 1 136 ? 13.402 -2.012 -9.645 1.00 81.94 136 GLY A O 1
ATOM 1044 N N . GLN A 1 137 ? 12.655 -0.208 -8.528 1.00 74.56 137 GLN A N 1
ATOM 1045 C CA . GLN A 1 137 ? 11.939 0.483 -9.605 1.00 74.56 137 GLN A CA 1
ATOM 1046 C C . GLN A 1 137 ? 12.742 1.657 -10.190 1.00 74.56 137 GLN A C 1
ATOM 1048 O O . GLN A 1 137 ? 12.203 2.471 -10.939 1.00 74.56 137 GLN A O 1
ATOM 1053 N N . SER A 1 138 ? 14.028 1.786 -9.846 1.00 58.88 138 SER A N 1
ATOM 1054 C CA . SER A 1 138 ? 14.901 2.801 -10.440 1.00 58.88 138 SER A CA 1
ATOM 1055 C C . SER A 1 138 ? 14.976 2.595 -11.951 1.00 58.88 138 SER A C 1
ATOM 1057 O O . SER A 1 138 ? 15.463 1.560 -12.412 1.00 58.88 138 SER A O 1
ATOM 1059 N N . ARG A 1 139 ? 14.517 3.596 -12.716 1.00 51.62 139 ARG A N 1
ATOM 1060 C CA . ARG A 1 139 ? 14.818 3.715 -14.148 1.00 51.62 139 ARG A CA 1
ATOM 1061 C C . ARG A 1 139 ? 16.340 3.646 -14.302 1.00 51.62 139 ARG A C 1
ATOM 1063 O O . ARG A 1 139 ? 17.029 4.565 -13.864 1.00 51.62 139 ARG A O 1
ATOM 1070 N N . ARG A 1 140 ? 16.848 2.539 -14.841 1.00 42.53 140 ARG A N 1
ATOM 1071 C CA . ARG A 1 140 ? 18.172 2.520 -15.467 1.00 42.53 140 ARG A CA 1
ATOM 1072 C C . ARG A 1 140 ? 18.074 3.131 -16.852 1.00 42.53 140 ARG A C 1
ATOM 1074 O O . ARG A 1 140 ? 17.002 2.962 -17.476 1.00 42.53 140 ARG A O 1
#

Radius of gyration: 16.06 Å; chains: 1; bounding box: 34×35×45 Å

Organism: NCBI:txid2184697

Sequence (140 aa):
MAPADVARWGQRSALVLAEHEEIAREAASRRQEAAREGDVETEQASPDPHLIKLVRDANRWLEDQRTGSAESLADIARRSGVDAAVVSRTIGLAILAPDIVRTIMDGRQPPALTAERLRQAVPLPLGWSEQAERLGQSRR

Secondary structure (DSSP, 8-state):
--HHHHHHHHHHHHHHHHHHHHHHHHHHHHHHHHHHH-----------HHHHHHHHHHHHHHHHHHHTSSSSHHHHHHHHTS-HHHHHHHHGGGG--HHHHHHHHTT---TT--HHHHHHTPSPPSSHHHHHHHTT----

Foldseek 3Di:
DDPVVVVVVLVVLVVLLVLLVVLLVVLVVVVVVCVVVPDDPDVQLPQDVLLLVLLVLLSVLLVCVVVVVAVDLVSSCVVVVHDSVSSVLSVLCSLADSVVSNCNSSSVADPQQDSVLSSVCPNPDNDNCSNCVSRVNDDD

pLDDT: mean 81.12, std 17.23, range [30.73, 97.06]